Protein AF-A0A2P5M535-F1 (afdb_monomer)

Solvent-accessible surface area (backbone atoms only — not comparable to full-atom values): 8614 Å² total; per-residue (Å²): 135,69,71,67,65,58,57,67,68,64,69,61,78,70,51,58,37,56,50,38,54,50,46,44,66,45,60,51,44,54,55,41,40,76,73,56,31,43,76,55,92,77,83,47,93,80,76,46,44,53,44,31,41,26,84,54,96,79,28,32,40,34,38,32,42,38,47,46,92,84,63,51,38,33,34,35,39,37,32,35,61,41,42,65,84,24,48,68,48,100,84,72,47,80,39,46,42,94,71,62,51,65,92,76,44,88,65,60,49,78,48,43,72,42,101,90,38,61,32,58,58,50,72,68,48,27,71,76,58,36,52,68,55,31,38,52,54,43,52,51,49,51,51,58,55,49,64,75,78,108

Mean predicted aligned error: 6.84 Å

Foldseek 3Di:
DDPVVVVVPPVPPQPLLNLLLVCCVPVVQVLVVVVQWDWDPDDPPPSFKTKIWHDDPFKIKIWMWGHDPVSAQWIKIKIDIDGQQADQAPVRDGDHRSRDHSVRDPDMDIDALDPVHTQGADPVNCVPQNSNRSSVVSSVSNSVVVVVVD

Nearest PDB structures (foldseek):
  1p32-assembly1_B  TM=2.449E-01  e=9.542E-02  Homo sapiens
  5h3z-assembly1_A  TM=7.244E-01  e=3.551E+00  Lachnoclostridium phytofermentans ISDg

pLDDT: mean 87.35, std 16.06, range [34.91, 97.62]

Radius of gyration: 18.26 Å; Cα contacts (8 Å, |Δi|>4): 220; chains: 1; bounding box: 39×27×68 Å

Structure (mmCIF, N/CA/C/O backbone):
data_AF-A0A2P5M535-F1
#
_entry.id   AF-A0A2P5M535-F1
#
loop_
_atom_site.group_PDB
_atom_site.id
_atom_site.type_symbol
_atom_site.label_atom_id
_atom_site.label_alt_id
_atom_site.label_comp_id
_atom_site.label_asym_id
_atom_site.label_entity_id
_atom_site.label_seq_id
_atom_site.pdbx_PDB_ins_code
_atom_site.Cartn_x
_atom_s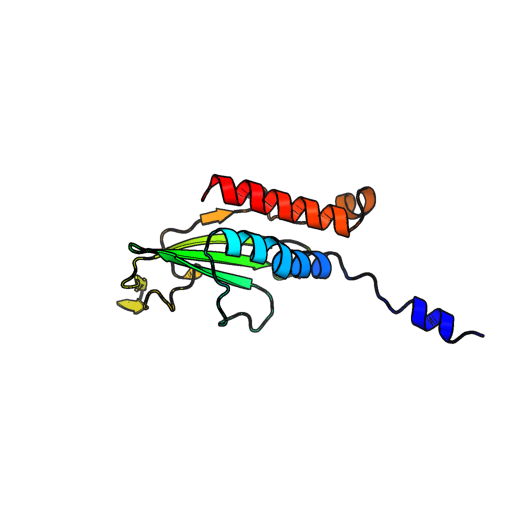ite.Cartn_y
_atom_site.Cartn_z
_atom_site.occupancy
_atom_site.B_iso_or_equiv
_atom_site.auth_seq_id
_atom_site.auth_comp_id
_atom_site.auth_asym_id
_atom_site.auth_atom_id
_atom_site.pdbx_PDB_model_num
ATOM 1 N N . MET A 1 1 ? -0.542 -4.178 49.906 1.00 45.12 1 MET A N 1
ATOM 2 C CA . MET A 1 1 ? -1.491 -3.689 48.875 1.00 45.12 1 MET A CA 1
ATOM 3 C C . MET A 1 1 ? -0.910 -4.002 47.497 1.00 45.12 1 MET A C 1
ATOM 5 O O . MET A 1 1 ? 0.241 -3.676 47.256 1.00 45.12 1 MET A O 1
ATOM 9 N N . ASN A 1 2 ? -1.660 -4.745 46.680 1.00 44.09 2 ASN A N 1
ATOM 10 C CA . ASN A 1 2 ? -1.210 -5.624 45.588 1.00 44.09 2 ASN A CA 1
ATOM 11 C C . ASN A 1 2 ? -0.392 -4.987 44.442 1.00 44.09 2 ASN A C 1
ATOM 13 O O . ASN A 1 2 ? -0.898 -4.179 43.667 1.00 44.09 2 ASN A O 1
ATOM 17 N N . ASP A 1 3 ? 0.816 -5.516 44.231 1.00 48.66 3 ASP A N 1
ATOM 18 C CA . ASP A 1 3 ? 1.665 -5.315 43.042 1.00 48.66 3 ASP A CA 1
ATOM 19 C C . ASP A 1 3 ? 1.075 -5.982 41.771 1.00 48.66 3 ASP A C 1
ATOM 21 O O . ASP A 1 3 ? 1.328 -5.589 40.631 1.00 48.66 3 ASP A O 1
ATOM 25 N N . LYS A 1 4 ? 0.154 -6.940 41.957 1.00 43.56 4 LYS A N 1
ATOM 26 C CA . LYS A 1 4 ? -0.625 -7.560 40.870 1.00 43.56 4 LYS A CA 1
ATOM 27 C C . LYS A 1 4 ? -1.569 -6.571 40.171 1.00 43.56 4 LYS A C 1
ATOM 29 O O . LYS A 1 4 ? -1.781 -6.687 38.968 1.00 43.56 4 LYS A O 1
ATOM 34 N N . THR A 1 5 ? -2.072 -5.552 40.873 1.00 39.34 5 THR A N 1
ATOM 35 C CA . THR A 1 5 ? -3.002 -4.562 40.300 1.00 39.34 5 THR A CA 1
ATOM 36 C C . THR A 1 5 ? -2.295 -3.558 39.381 1.00 39.34 5 THR A C 1
ATOM 38 O O . THR A 1 5 ? -2.915 -3.007 38.474 1.00 39.34 5 THR A O 1
ATOM 41 N N . LYS A 1 6 ? -0.980 -3.349 39.555 1.00 38.12 6 LYS A N 1
ATOM 42 C CA . LYS A 1 6 ? -0.156 -2.534 38.642 1.00 38.12 6 LYS A CA 1
ATOM 43 C C . LYS A 1 6 ? 0.252 -3.291 37.379 1.00 38.12 6 LYS A C 1
ATOM 45 O O . LYS A 1 6 ? 0.390 -2.668 36.330 1.00 38.12 6 LYS A O 1
ATOM 50 N N . LYS A 1 7 ? 0.402 -4.618 37.455 1.00 35.78 7 LYS A N 1
ATOM 51 C CA . LYS A 1 7 ? 0.735 -5.457 36.294 1.00 35.78 7 LYS A CA 1
ATOM 52 C C . LYS A 1 7 ? -0.432 -5.576 35.304 1.00 35.78 7 LYS A C 1
ATOM 54 O O . LYS A 1 7 ? -0.196 -5.536 34.106 1.00 35.78 7 LYS A O 1
ATOM 59 N N . ILE A 1 8 ? -1.674 -5.585 35.800 1.00 39.34 8 ILE A N 1
ATOM 60 C CA . ILE A 1 8 ? -2.899 -5.591 34.971 1.00 39.34 8 ILE A CA 1
ATOM 61 C C . ILE A 1 8 ? -3.099 -4.250 34.236 1.00 39.34 8 ILE A C 1
ATOM 63 O O . ILE A 1 8 ? -3.643 -4.210 33.143 1.00 39.34 8 ILE A O 1
ATOM 67 N N . LYS A 1 9 ? -2.588 -3.138 34.783 1.00 34.91 9 LYS A N 1
ATOM 68 C CA . LYS A 1 9 ? -2.693 -1.801 34.167 1.00 34.91 9 LYS A CA 1
ATOM 69 C C . LYS A 1 9 ? -1.609 -1.502 33.116 1.00 34.91 9 LYS A C 1
ATOM 71 O O . LYS A 1 9 ? -1.593 -0.407 32.559 1.00 34.91 9 L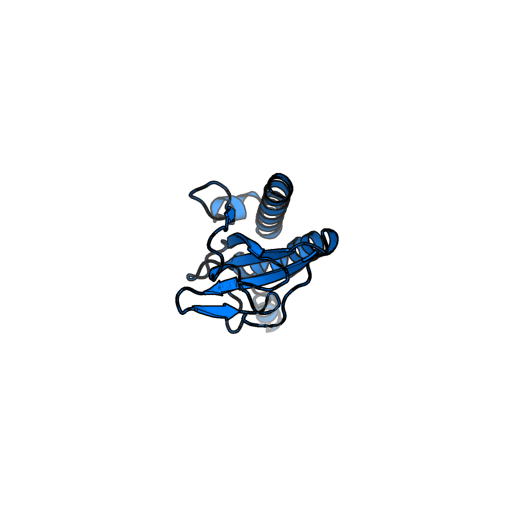YS A O 1
ATOM 76 N N . LYS A 1 10 ? -0.678 -2.438 32.886 1.00 38.25 10 LYS A N 1
ATOM 77 C CA . LYS A 1 10 ? 0.515 -2.269 32.033 1.00 38.25 10 LYS A CA 1
ATOM 78 C C . LYS A 1 10 ? 0.559 -3.241 30.844 1.00 38.25 10 LYS A C 1
ATOM 80 O O . LYS A 1 10 ? 1.560 -3.286 30.138 1.00 38.25 10 LYS A O 1
ATOM 85 N N . GLU A 1 11 ? -0.523 -3.964 30.575 1.00 40.06 11 GLU A N 1
ATOM 86 C CA . GLU A 1 11 ? -0.890 -4.340 29.206 1.00 40.06 11 GLU A CA 1
ATOM 87 C C . GLU A 1 11 ? -1.609 -3.128 28.614 1.00 40.06 11 GLU A C 1
ATOM 89 O O . GLU A 1 11 ? -2.831 -3.044 28.611 1.00 40.06 11 GLU A O 1
ATOM 94 N N . SER A 1 12 ? -0.848 -2.095 28.244 1.00 44.81 12 SER A N 1
ATOM 95 C CA . SER A 1 12 ? -1.440 -0.880 27.690 1.00 44.81 12 SER A CA 1
ATOM 96 C C . SER A 1 12 ? -2.248 -1.258 26.452 1.00 44.81 12 SER A C 1
ATOM 98 O O . SER A 1 12 ? -1.661 -1.838 25.530 1.00 44.81 12 SER A O 1
ATOM 100 N N . GLU A 1 13 ? -3.542 -0.923 26.421 1.00 52.78 13 GLU A N 1
ATOM 101 C CA . GLU A 1 13 ? -4.348 -0.894 25.196 1.00 52.78 13 GLU A CA 1
ATOM 102 C C . GLU A 1 13 ? -3.452 -0.411 24.058 1.00 52.78 13 GLU A C 1
ATOM 104 O O . GLU A 1 13 ? -2.903 0.697 24.100 1.00 52.78 13 GLU A O 1
ATOM 109 N N . LYS A 1 14 ? -3.174 -1.295 23.094 1.00 63.03 14 LYS A N 1
ATOM 110 C CA . LYS A 1 14 ? -2.373 -0.909 21.937 1.00 63.03 14 LYS A CA 1
ATOM 111 C C . LYS A 1 14 ? -3.098 0.277 21.322 1.00 63.03 14 LYS A C 1
ATOM 113 O O . LYS A 1 14 ? -4.264 0.147 20.970 1.00 63.03 14 LYS A O 1
ATOM 118 N N . SER A 1 15 ? -2.414 1.414 21.199 1.00 87.88 15 SER A N 1
ATOM 119 C CA . SER A 1 15 ? -3.029 2.587 20.589 1.00 87.88 15 SER A CA 1
ATOM 120 C C . SER A 1 15 ? -3.616 2.207 19.230 1.00 87.88 15 SER A C 1
ATOM 122 O O . SER A 1 15 ? -3.027 1.403 18.502 1.00 87.88 15 SER A O 1
ATOM 124 N N . VAL A 1 16 ? -4.753 2.799 18.865 1.00 91.88 16 VAL A N 1
ATOM 125 C CA . VAL A 1 16 ? -5.408 2.576 17.565 1.00 91.88 16 VAL A CA 1
ATOM 126 C C . VAL A 1 16 ? -4.407 2.668 16.409 1.00 91.88 16 VAL A C 1
ATOM 128 O O . VAL A 1 16 ? -4.438 1.863 15.485 1.00 91.88 16 VAL A O 1
ATOM 131 N N . THR A 1 17 ? -3.448 3.598 16.486 1.00 91.50 17 THR A N 1
ATOM 132 C CA . THR A 1 17 ? -2.351 3.722 15.517 1.00 91.50 17 THR A CA 1
ATOM 133 C C . THR A 1 17 ? -1.508 2.449 15.418 1.00 91.50 17 THR A C 1
ATOM 135 O O . THR A 1 17 ? -1.176 2.016 14.314 1.00 91.50 17 THR A O 1
ATOM 138 N N . LYS A 1 18 ? -1.135 1.842 16.551 1.00 91.81 18 LYS A N 1
ATOM 139 C CA . LYS A 1 18 ? -0.375 0.588 16.580 1.00 91.81 18 LYS A CA 1
ATOM 140 C C . LYS A 1 18 ? -1.202 -0.565 16.016 1.00 91.81 18 LYS A C 1
ATOM 142 O O . LYS A 1 18 ? -0.675 -1.301 15.188 1.00 91.81 18 LYS A O 1
ATOM 147 N N . LEU A 1 19 ? -2.475 -0.674 16.399 1.00 94.25 19 LEU A N 1
ATOM 148 C CA . LEU A 1 19 ? -3.391 -1.686 15.859 1.00 94.25 19 LEU A CA 1
ATOM 149 C C . LEU A 1 19 ? -3.542 -1.555 14.341 1.00 94.25 19 LEU A C 1
ATOM 151 O O . LEU A 1 19 ? -3.425 -2.544 13.626 1.00 94.25 19 LEU A O 1
ATOM 155 N N . LEU A 1 20 ? -3.705 -0.332 13.834 1.00 94.81 20 LEU A N 1
ATOM 156 C CA . LEU A 1 20 ? -3.809 -0.070 12.401 1.00 94.81 20 LEU A CA 1
ATOM 157 C C . LEU A 1 20 ? -2.535 -0.462 11.648 1.00 94.81 20 LEU A C 1
ATOM 159 O O . LEU A 1 20 ? -2.599 -1.125 10.617 1.00 94.81 20 LEU A O 1
ATOM 163 N N . ARG A 1 21 ? -1.363 -0.088 12.172 1.00 92.75 21 ARG A N 1
ATOM 164 C CA . ARG A 1 21 ? -0.072 -0.459 11.575 1.00 92.75 21 ARG A CA 1
ATOM 165 C C . ARG A 1 21 ? 0.144 -1.968 11.581 1.00 92.75 21 ARG A C 1
ATOM 167 O O . ARG A 1 21 ? 0.636 -2.505 10.594 1.00 92.75 21 ARG A O 1
ATOM 174 N N . GLU A 1 22 ? -0.201 -2.644 12.674 1.00 92.81 22 GLU A N 1
ATOM 175 C CA . GLU A 1 22 ? -0.132 -4.105 12.771 1.00 92.81 22 GLU A CA 1
ATOM 176 C C . GLU A 1 22 ? -1.088 -4.772 11.777 1.00 92.81 22 GLU A C 1
ATOM 178 O O . GLU A 1 22 ? -0.650 -5.645 11.036 1.00 92.81 22 GLU A O 1
ATOM 183 N N . GLY A 1 23 ? -2.337 -4.311 11.685 1.00 94.19 23 GLY A N 1
ATOM 184 C CA . GLY A 1 23 ? -3.320 -4.848 10.745 1.00 94.19 23 GLY A CA 1
ATOM 185 C C . GLY A 1 23 ? -2.924 -4.659 9.277 1.00 94.19 23 GLY A C 1
ATOM 186 O O . GLY A 1 23 ? -3.111 -5.564 8.473 1.00 94.19 23 GLY A O 1
ATOM 187 N N . ILE A 1 24 ? -2.301 -3.533 8.914 1.00 94.38 24 ILE A N 1
ATOM 188 C CA . ILE A 1 24 ? -1.721 -3.366 7.571 1.00 94.38 24 ILE A CA 1
ATOM 189 C C . ILE A 1 24 ? -0.563 -4.343 7.348 1.00 94.38 24 ILE A C 1
ATOM 191 O O . ILE A 1 24 ? -0.491 -4.979 6.299 1.00 94.38 24 ILE A O 1
ATOM 195 N N . LYS A 1 25 ? 0.346 -4.477 8.324 1.00 91.25 25 LYS A N 1
ATOM 196 C CA . LYS A 1 25 ? 1.501 -5.381 8.215 1.00 91.25 25 LYS A CA 1
ATOM 197 C C . LYS A 1 25 ? 1.099 -6.837 8.037 1.00 91.25 25 LYS A C 1
ATOM 199 O O . LYS A 1 25 ? 1.877 -7.560 7.422 1.00 91.25 25 LYS A O 1
ATOM 204 N N . THR A 1 26 ? -0.034 -7.251 8.593 1.00 93.81 26 THR A N 1
ATOM 205 C CA . THR A 1 26 ? -0.547 -8.616 8.484 1.00 93.81 26 THR A CA 1
ATOM 206 C C . THR A 1 26 ? -1.569 -8.702 7.359 1.00 93.81 26 THR A C 1
ATOM 208 O O . THR A 1 26 ? -1.211 -9.040 6.240 1.00 93.81 26 THR A O 1
ATOM 211 N N . GLN A 1 27 ? -2.806 -8.280 7.604 1.00 96.25 27 GLN A N 1
ATOM 212 C CA . GLN A 1 27 ? -3.943 -8.516 6.718 1.00 96.25 27 GLN A CA 1
ATOM 213 C C . GLN A 1 27 ? -3.740 -7.940 5.311 1.00 96.25 27 GLN A C 1
ATOM 215 O O . GLN A 1 27 ? -4.001 -8.619 4.321 1.00 96.25 27 GLN A O 1
ATOM 220 N N . PHE A 1 28 ? -3.281 -6.687 5.198 1.00 95.50 28 PHE A N 1
ATOM 221 C CA . PHE A 1 28 ? -3.088 -6.065 3.883 1.00 95.50 28 PHE A CA 1
ATOM 222 C C . PHE A 1 28 ? -1.876 -6.643 3.145 1.00 95.50 28 PHE A C 1
ATOM 224 O O . PHE A 1 28 ? -1.947 -6.852 1.936 1.00 95.50 28 PHE A O 1
ATOM 231 N N . THR A 1 29 ? -0.795 -6.966 3.864 1.00 94.50 29 THR A N 1
ATOM 232 C CA . THR A 1 29 ? 0.340 -7.719 3.303 1.00 94.50 29 THR A CA 1
ATOM 233 C C . THR A 1 29 ? -0.102 -9.078 2.767 1.00 94.50 29 THR A C 1
ATOM 235 O O . THR A 1 29 ? 0.268 -9.422 1.648 1.00 94.50 29 THR A O 1
ATOM 238 N N . ASP A 1 30 ? -0.899 -9.827 3.530 1.00 96.62 30 ASP A N 1
ATOM 239 C CA . ASP A 1 30 ? -1.387 -11.150 3.132 1.00 96.62 30 ASP A CA 1
ATOM 240 C C . ASP A 1 30 ? -2.274 -11.041 1.888 1.00 96.62 30 ASP A C 1
ATOM 242 O O . ASP A 1 30 ? -2.084 -11.779 0.924 1.00 96.62 30 ASP A O 1
ATOM 246 N N . TYR A 1 31 ? -3.171 -10.051 1.851 1.00 97.50 31 TYR A N 1
ATOM 247 C CA . TYR A 1 31 ? -3.973 -9.741 0.668 1.00 97.50 31 TYR A CA 1
ATOM 248 C C . TYR A 1 31 ? -3.104 -9.433 -0.559 1.00 97.50 31 TYR A C 1
ATOM 250 O O . TYR A 1 31 ? -3.284 -10.051 -1.607 1.00 97.50 31 TYR A O 1
ATOM 258 N N . LEU A 1 32 ? -2.120 -8.540 -0.442 1.00 97.31 32 LEU A N 1
ATOM 259 C CA . LEU A 1 32 ? -1.201 -8.231 -1.541 1.00 97.31 32 LEU A CA 1
ATOM 260 C C . LEU A 1 32 ? -0.392 -9.460 -1.987 1.00 97.31 32 LEU A C 1
ATOM 262 O O . LEU A 1 32 ? -0.151 -9.634 -3.184 1.00 97.31 32 LEU A O 1
ATOM 266 N N . ALA A 1 33 ? -0.021 -10.344 -1.060 1.00 96.94 33 ALA A N 1
ATOM 267 C CA . ALA A 1 33 ? 0.649 -11.597 -1.387 1.00 96.94 33 ALA A CA 1
ATOM 268 C C . ALA A 1 33 ? -0.230 -12.513 -2.253 1.00 96.94 33 ALA A C 1
ATOM 270 O O . ALA A 1 33 ? 0.285 -13.116 -3.196 1.00 96.94 33 ALA A O 1
ATOM 271 N N . THR A 1 34 ? -1.551 -12.554 -2.020 1.00 97.25 34 THR A N 1
ATOM 272 C CA . THR A 1 34 ? -2.485 -13.298 -2.894 1.00 97.25 34 THR A CA 1
ATOM 273 C C . THR A 1 34 ? -2.520 -12.762 -4.326 1.00 97.25 34 THR A C 1
ATOM 275 O O . THR A 1 34 ? -2.782 -13.515 -5.259 1.00 97.25 34 THR A O 1
ATOM 278 N N . LEU A 1 35 ? -2.195 -11.481 -4.513 1.00 96.75 35 LEU A N 1
ATOM 279 C CA . LEU A 1 35 ? -2.107 -10.828 -5.818 1.00 96.75 35 LEU A CA 1
ATOM 280 C C . LEU A 1 35 ? -0.721 -10.968 -6.468 1.00 96.75 35 LEU A C 1
ATOM 282 O O . LEU A 1 35 ? -0.500 -10.427 -7.550 1.00 96.75 35 LEU A O 1
ATOM 286 N N . GLY A 1 36 ? 0.223 -11.664 -5.825 1.00 97.44 36 GLY A N 1
ATOM 287 C CA . GLY A 1 36 ? 1.585 -11.879 -6.323 1.00 97.44 36 GLY A CA 1
ATOM 288 C C . GLY A 1 36 ? 2.592 -10.793 -5.932 1.00 97.44 36 GLY A C 1
ATOM 289 O O . GLY A 1 36 ? 3.747 -10.846 -6.363 1.00 97.44 36 GLY A O 1
ATOM 290 N N . PHE A 1 37 ? 2.198 -9.815 -5.113 1.00 96.88 37 PHE A N 1
ATOM 291 C CA . PHE A 1 37 ? 3.133 -8.826 -4.587 1.00 96.88 37 PHE A CA 1
ATOM 292 C C . PHE A 1 37 ? 4.004 -9.426 -3.482 1.00 96.88 37 PHE A C 1
ATOM 294 O O . PHE A 1 37 ? 3.554 -10.180 -2.622 1.00 96.88 37 PHE A O 1
ATOM 301 N N . LYS A 1 38 ? 5.274 -9.033 -3.465 1.00 95.31 38 LYS A N 1
ATOM 302 C CA . LYS A 1 38 ? 6.240 -9.363 -2.419 1.00 95.31 38 LYS A CA 1
ATOM 303 C C . LYS A 1 38 ? 6.660 -8.089 -1.712 1.00 95.31 38 LYS A C 1
ATOM 305 O O . LYS A 1 38 ? 6.931 -7.076 -2.354 1.00 95.31 38 LYS A O 1
ATOM 310 N N . ARG A 1 39 ? 6.742 -8.139 -0.385 1.00 92.31 39 ARG A N 1
ATOM 311 C CA . ARG A 1 39 ? 7.225 -7.013 0.416 1.00 92.31 39 ARG A CA 1
ATOM 312 C C . ARG A 1 39 ? 8.704 -6.750 0.132 1.00 92.31 39 ARG A C 1
ATOM 314 O O . ARG A 1 39 ? 9.523 -7.669 0.183 1.00 92.31 39 ARG A O 1
ATOM 321 N N . GLU A 1 40 ? 9.051 -5.496 -0.125 1.00 90.25 40 GLU A N 1
ATOM 322 C CA . GLU A 1 40 ? 10.440 -5.086 -0.312 1.00 90.25 40 GLU A CA 1
ATOM 323 C C . GLU A 1 40 ? 11.148 -4.965 1.045 1.00 90.25 40 GLU A C 1
ATOM 325 O O . GLU A 1 40 ? 10.596 -4.451 2.019 1.00 90.25 40 GLU A O 1
ATOM 330 N N . LYS A 1 41 ? 12.390 -5.462 1.122 1.00 76.19 41 LYS A N 1
ATOM 331 C CA . LYS A 1 41 ? 13.195 -5.435 2.357 1.00 76.19 41 LYS A CA 1
ATOM 332 C C . LYS A 1 41 ? 13.798 -4.058 2.654 1.00 76.19 41 LYS A C 1
ATOM 334 O O . LYS A 1 41 ? 14.201 -3.806 3.785 1.00 76.19 41 LYS A O 1
ATOM 339 N N . ALA A 1 42 ? 13.910 -3.194 1.648 1.00 61.09 42 ALA A N 1
ATOM 340 C CA . ALA A 1 42 ? 14.687 -1.964 1.724 1.00 61.09 42 ALA A CA 1
ATOM 341 C C . ALA A 1 42 ? 13.791 -0.726 1.902 1.00 61.09 42 ALA A C 1
ATOM 343 O O . ALA A 1 42 ? 12.801 -0.577 1.192 1.00 61.09 42 ALA A O 1
ATOM 344 N N . LYS A 1 43 ? 14.231 0.193 2.777 1.00 53.34 43 LYS A N 1
ATOM 345 C CA . LYS A 1 43 ? 13.751 1.584 2.966 1.00 53.34 43 LYS A CA 1
ATOM 346 C C . LYS A 1 43 ? 12.577 1.840 3.920 1.00 53.34 43 LYS A C 1
ATOM 348 O O . LYS A 1 43 ? 11.836 2.793 3.713 1.00 53.34 43 LYS A O 1
ATOM 353 N N . ASP A 1 44 ? 12.459 1.097 5.017 1.00 59.16 44 ASP A 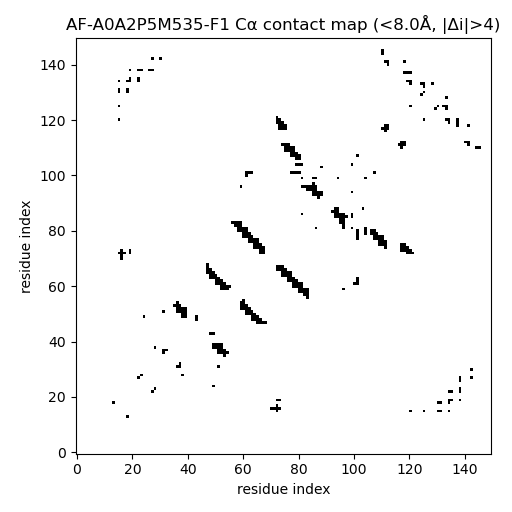N 1
ATOM 354 C CA . ASP A 1 44 ? 11.558 1.505 6.108 1.00 59.16 44 ASP A CA 1
ATOM 355 C C . ASP A 1 44 ? 12.308 1.744 7.421 1.00 59.16 44 ASP A C 1
ATOM 357 O O . ASP A 1 44 ? 11.990 1.160 8.455 1.00 59.16 44 ASP A O 1
ATOM 361 N N . SER A 1 45 ? 13.334 2.604 7.385 1.00 52.91 45 SER A N 1
ATOM 362 C CA . SER A 1 45 ? 14.153 2.923 8.567 1.00 52.91 45 SER A CA 1
ATOM 363 C C . SER A 1 45 ? 13.323 3.459 9.740 1.00 52.91 45 SER A C 1
ATOM 365 O O . SER A 1 45 ? 13.736 3.322 10.887 1.00 52.91 45 SER A O 1
ATOM 367 N N . ASN A 1 46 ? 12.141 4.026 9.461 1.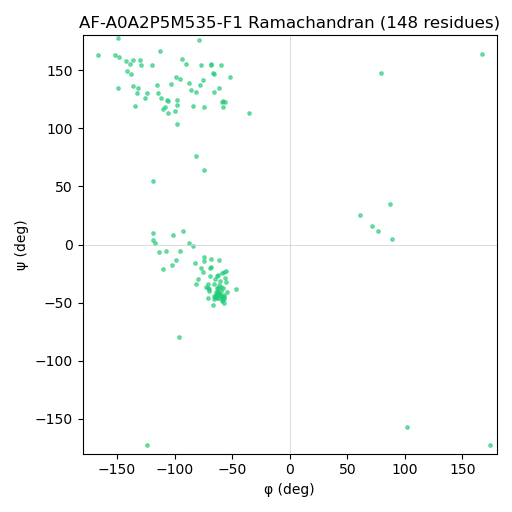00 67.75 46 ASN A N 1
ATOM 368 C CA . ASN A 1 46 ? 11.304 4.701 10.454 1.00 67.75 46 ASN A CA 1
ATOM 369 C C . ASN A 1 46 ? 9.931 4.027 10.658 1.00 67.75 46 ASN A C 1
ATOM 371 O O . ASN A 1 46 ? 9.117 4.526 11.435 1.00 67.75 46 ASN A O 1
ATOM 375 N N . GLY A 1 47 ? 9.634 2.915 9.975 1.00 75.44 47 GLY A N 1
ATOM 376 C CA . GLY A 1 47 ? 8.348 2.223 10.116 1.00 75.44 47 GLY A CA 1
ATOM 377 C C . GLY A 1 47 ? 7.151 2.954 9.491 1.00 75.44 47 GLY A C 1
ATOM 378 O O . GLY A 1 47 ? 6.013 2.676 9.877 1.00 75.44 47 GLY A O 1
ATOM 379 N N . MET A 1 48 ? 7.389 3.936 8.618 1.00 83.94 48 MET A N 1
ATOM 380 C CA . MET A 1 48 ? 6.398 4.885 8.093 1.00 83.94 48 MET A CA 1
ATOM 381 C C . MET A 1 48 ? 5.872 4.520 6.711 1.00 83.94 48 MET A C 1
ATOM 383 O O . MET A 1 48 ? 4.846 5.071 6.300 1.00 83.94 48 MET A O 1
ATOM 387 N N . SER A 1 49 ? 6.521 3.590 6.012 1.00 88.31 49 SER A N 1
ATOM 388 C CA . SER A 1 49 ? 6.033 3.116 4.724 1.00 88.31 49 SER A CA 1
ATOM 389 C C . SER A 1 49 ? 6.389 1.663 4.443 1.00 88.31 49 SER A C 1
ATOM 391 O O . SER A 1 49 ? 7.543 1.268 4.570 1.00 88.31 49 SER A O 1
ATOM 393 N N . TYR A 1 50 ? 5.422 0.886 3.960 1.00 90.75 50 TYR A N 1
ATOM 394 C CA . TYR A 1 50 ? 5.654 -0.478 3.485 1.00 90.75 50 TYR A CA 1
ATOM 395 C C . TYR A 1 50 ? 5.549 -0.532 1.973 1.00 90.75 50 TYR A C 1
ATOM 397 O O . TYR A 1 50 ? 4.478 -0.267 1.436 1.00 90.75 50 TYR A O 1
ATOM 405 N N . SER A 1 51 ? 6.642 -0.906 1.313 1.00 92.44 51 SER A N 1
ATOM 406 C CA . SER A 1 51 ? 6.688 -1.089 -0.136 1.00 92.44 51 SER A CA 1
ATOM 407 C C . SER A 1 51 ? 6.546 -2.559 -0.514 1.00 92.44 51 SER A C 1
ATOM 409 O O . SER A 1 51 ? 7.051 -3.457 0.166 1.00 92.44 51 SER A O 1
ATOM 411 N N . PHE A 1 52 ? 5.868 -2.792 -1.627 1.00 94.81 52 PHE A N 1
ATOM 412 C CA . PHE A 1 52 ? 5.583 -4.089 -2.204 1.00 94.81 52 PHE A CA 1
ATOM 413 C C . PHE A 1 52 ? 5.786 -4.019 -3.713 1.00 94.81 52 PHE A C 1
ATOM 415 O O . PHE A 1 52 ? 5.512 -2.996 -4.345 1.00 94.81 52 PHE A O 1
ATOM 422 N N . ARG A 1 53 ? 6.235 -5.129 -4.292 1.00 96.06 53 ARG A N 1
ATOM 423 C CA . ARG A 1 53 ? 6.473 -5.255 -5.724 1.00 96.06 53 ARG A CA 1
ATOM 424 C C . ARG A 1 53 ? 5.947 -6.572 -6.259 1.00 96.06 53 ARG A C 1
ATOM 426 O O . ARG A 1 53 ? 6.217 -7.623 -5.679 1.00 96.06 53 ARG A O 1
ATOM 433 N N . ARG A 1 54 ? 5.284 -6.521 -7.407 1.00 96.62 54 ARG A N 1
ATOM 434 C CA . ARG A 1 54 ? 4.985 -7.690 -8.234 1.00 96.62 54 ARG A CA 1
ATOM 435 C C . ARG A 1 54 ? 5.738 -7.571 -9.551 1.00 96.62 54 ARG A C 1
ATOM 437 O O . ARG A 1 54 ? 5.702 -6.529 -10.194 1.00 96.62 54 ARG A O 1
ATOM 444 N N . ILE A 1 55 ? 6.436 -8.633 -9.933 1.00 96.88 55 ILE A N 1
ATOM 445 C CA . ILE A 1 55 ? 7.181 -8.697 -11.194 1.00 96.88 55 ILE A CA 1
ATOM 446 C C . ILE A 1 55 ? 6.304 -9.423 -12.210 1.00 96.88 55 ILE A C 1
ATOM 448 O O . ILE A 1 55 ? 5.937 -10.575 -11.986 1.00 96.88 55 ILE A O 1
ATOM 452 N N . LEU A 1 56 ? 5.971 -8.742 -13.302 1.00 95.75 56 LEU A N 1
ATOM 453 C CA . LEU A 1 56 ? 5.281 -9.293 -14.463 1.00 95.75 56 LEU A CA 1
ATOM 454 C C . LEU A 1 56 ? 6.235 -9.291 -15.662 1.00 95.75 56 LEU A C 1
ATOM 456 O O . LEU A 1 56 ? 7.278 -8.642 -15.642 1.00 95.75 56 LEU A O 1
ATOM 460 N N . HIS A 1 57 ? 5.872 -10.009 -16.725 1.00 94.31 57 HIS A N 1
ATOM 461 C CA . HIS A 1 57 ? 6.715 -10.118 -17.918 1.00 94.31 57 HIS A CA 1
ATOM 462 C C . HIS A 1 57 ? 7.004 -8.758 -18.579 1.00 94.31 57 HIS A C 1
ATOM 464 O O . HIS A 1 57 ? 8.108 -8.527 -19.058 1.00 94.31 57 HIS A O 1
ATOM 470 N N . ASN A 1 58 ? 6.022 -7.854 -18.583 1.00 96.00 58 ASN A N 1
ATOM 471 C CA . ASN A 1 58 ? 6.078 -6.575 -19.292 1.00 96.00 58 ASN A CA 1
ATOM 472 C C . ASN A 1 58 ? 6.233 -5.349 -18.381 1.00 96.00 58 ASN A C 1
ATOM 474 O O . ASN A 1 58 ? 6.343 -4.240 -18.895 1.00 96.00 58 ASN A O 1
ATOM 478 N N . ARG A 1 59 ? 6.183 -5.516 -17.053 1.00 95.44 59 ARG A N 1
ATOM 479 C CA . ARG A 1 59 ? 6.296 -4.416 -16.084 1.00 95.44 59 ARG A CA 1
ATOM 480 C C . ARG A 1 59 ? 6.533 -4.921 -14.667 1.00 95.44 59 ARG A C 1
ATOM 482 O O . ARG A 1 59 ? 6.243 -6.068 -14.337 1.00 95.44 59 ARG A O 1
ATOM 489 N N . HIS A 1 60 ? 6.995 -4.037 -13.797 1.00 96.56 60 HIS A N 1
ATOM 490 C CA . HIS A 1 60 ? 6.944 -4.223 -12.355 1.00 96.56 60 HIS A CA 1
ATOM 491 C C . HIS A 1 60 ? 5.850 -3.332 -11.775 1.00 96.56 60 HIS A C 1
ATOM 493 O O . HIS A 1 60 ? 5.909 -2.112 -11.920 1.00 96.56 60 HIS A O 1
ATOM 499 N N . ASP A 1 61 ? 4.898 -3.931 -11.068 1.00 96.69 61 ASP A N 1
ATOM 500 C CA . ASP A 1 61 ? 3.895 -3.187 -10.315 1.00 96.69 61 ASP A CA 1
ATOM 501 C C . ASP A 1 61 ? 4.427 -2.875 -8.918 1.00 96.69 61 ASP A C 1
ATOM 503 O O . ASP A 1 61 ? 5.072 -3.703 -8.264 1.00 96.69 61 ASP A O 1
ATOM 507 N N . LEU A 1 62 ? 4.152 -1.659 -8.470 1.00 95.75 62 LEU A N 1
ATOM 508 C CA . LEU A 1 62 ? 4.660 -1.057 -7.251 1.00 95.75 62 LEU A CA 1
ATOM 509 C C . LEU A 1 62 ? 3.494 -0.612 -6.385 1.00 95.75 62 LEU A C 1
ATOM 511 O O . LEU A 1 62 ? 2.617 0.111 -6.850 1.00 95.75 62 LEU A O 1
ATOM 515 N N . VAL A 1 63 ? 3.521 -0.989 -5.111 1.00 96.06 63 VAL A N 1
ATOM 516 C CA . VAL A 1 63 ? 2.553 -0.546 -4.106 1.00 96.06 63 VAL A CA 1
ATOM 517 C C . VAL A 1 63 ? 3.310 -0.085 -2.872 1.00 96.06 63 VAL A C 1
ATOM 519 O O . VAL A 1 63 ? 4.223 -0.760 -2.411 1.00 96.06 63 VAL A O 1
ATOM 522 N N . ALA A 1 64 ? 2.930 1.055 -2.310 1.00 94.56 64 ALA A N 1
ATOM 523 C CA . ALA A 1 64 ? 3.485 1.561 -1.068 1.00 94.56 64 ALA A CA 1
ATOM 524 C C . ALA A 1 64 ? 2.380 2.054 -0.139 1.00 94.56 64 ALA A C 1
ATOM 526 O O . ALA A 1 64 ? 1.667 3.008 -0.450 1.00 94.56 64 ALA A O 1
ATOM 527 N N . VAL A 1 65 ? 2.270 1.443 1.036 1.00 95.19 65 VAL A N 1
ATOM 528 C CA . VAL A 1 65 ? 1.412 1.948 2.108 1.00 95.19 65 VAL A CA 1
ATOM 529 C C . VAL A 1 65 ? 2.186 2.998 2.881 1.00 95.19 65 VAL A C 1
ATOM 531 O O . VAL A 1 65 ? 3.223 2.681 3.452 1.00 95.19 65 VAL A O 1
ATOM 534 N N . GLN A 1 66 ? 1.693 4.231 2.916 1.00 94.06 66 GLN A N 1
ATOM 535 C CA . GLN A 1 66 ? 2.313 5.353 3.614 1.00 94.06 66 GLN A CA 1
ATOM 536 C C . GLN A 1 66 ? 1.448 5.758 4.809 1.00 94.06 66 GLN A C 1
ATOM 538 O O . GLN A 1 66 ? 0.267 6.058 4.645 1.00 94.06 66 GLN A O 1
ATOM 543 N N . PHE A 1 67 ? 2.041 5.808 6.001 1.00 94.06 67 PHE A N 1
ATOM 544 C CA . PHE A 1 67 ? 1.366 6.270 7.215 1.00 94.06 67 PHE A CA 1
ATOM 545 C C . PHE A 1 67 ? 1.529 7.771 7.422 1.00 94.06 67 PHE A C 1
ATOM 547 O O . PHE A 1 67 ? 2.497 8.382 6.963 1.00 94.06 67 PHE A O 1
ATOM 554 N N . ASP A 1 68 ? 0.585 8.355 8.157 1.00 91.88 68 ASP A N 1
ATOM 555 C CA . ASP A 1 68 ? 0.649 9.761 8.536 1.00 91.88 68 ASP A CA 1
ATOM 556 C C . ASP A 1 68 ? 1.897 10.058 9.389 1.00 91.88 68 ASP A C 1
ATOM 558 O O . ASP A 1 68 ? 2.207 9.330 10.340 1.00 91.88 68 ASP A O 1
ATOM 562 N N . LYS A 1 69 ? 2.589 11.157 9.057 1.00 88.50 69 LYS A N 1
ATOM 563 C CA . LYS A 1 69 ? 3.845 11.596 9.692 1.00 88.50 69 LYS A CA 1
ATOM 564 C C . LYS A 1 69 ? 3.669 12.079 11.131 1.00 88.50 69 LYS A C 1
ATOM 566 O O . LYS A 1 69 ? 4.640 12.102 11.877 1.00 88.50 69 LYS A O 1
ATOM 571 N N . HIS A 1 70 ? 2.451 12.446 11.521 1.00 87.94 70 HIS A N 1
ATOM 572 C CA . HIS A 1 70 ? 2.108 12.857 12.881 1.00 87.94 70 HIS A CA 1
ATOM 573 C C . HIS A 1 70 ? 1.615 11.682 13.739 1.00 87.94 70 HIS A C 1
ATOM 575 O O . HIS A 1 70 ? 1.127 11.888 14.849 1.00 87.94 70 HIS A O 1
ATOM 581 N N . HIS A 1 71 ? 1.774 10.443 13.254 1.00 83.69 71 HIS A N 1
ATOM 582 C CA . HIS A 1 71 ? 1.383 9.207 13.934 1.00 83.69 71 HIS A CA 1
ATOM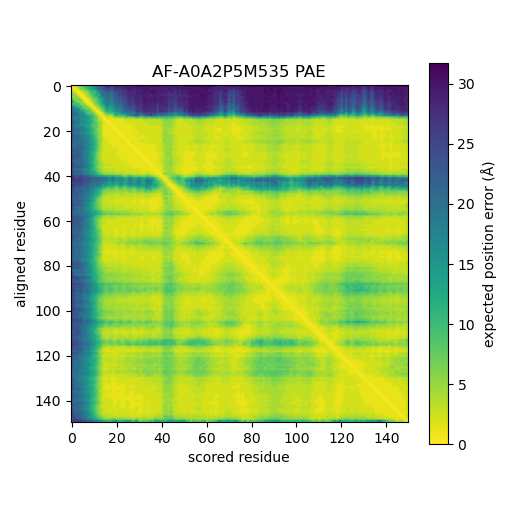 583 C C . HIS A 1 71 ? -0.117 9.100 14.232 1.00 83.69 71 HIS A C 1
ATOM 585 O O . HIS A 1 71 ? -0.531 8.349 15.125 1.00 83.69 71 HIS A O 1
ATOM 591 N N . TRP A 1 72 ? -0.950 9.794 13.457 1.00 90.50 72 TRP A N 1
ATOM 592 C CA . TRP A 1 72 ? -2.391 9.583 13.506 1.00 90.50 72 TRP A CA 1
ATOM 593 C C . TRP A 1 72 ? -2.718 8.190 12.943 1.00 90.50 72 TRP A C 1
ATOM 595 O O . TRP A 1 72 ? -1.934 7.639 12.161 1.00 90.50 72 TRP A O 1
ATOM 605 N N . PRO A 1 73 ? -3.844 7.569 13.343 1.00 93.62 73 PRO A N 1
ATOM 606 C CA . PRO A 1 73 ? -4.254 6.256 12.849 1.00 93.62 73 PRO A CA 1
ATOM 607 C C . PRO A 1 73 ? -4.797 6.376 11.418 1.00 93.62 73 PRO A C 1
ATOM 609 O O . PRO A 1 73 ? -5.984 6.161 11.169 1.00 93.62 73 PRO A O 1
ATOM 612 N N . GLN A 1 74 ? -3.928 6.772 10.487 1.00 95.81 74 GLN A N 1
ATOM 613 C CA . GLN A 1 74 ? -4.257 7.046 9.097 1.00 95.81 74 GLN A CA 1
ATOM 614 C C . GLN A 1 74 ? -3.159 6.568 8.144 1.00 95.81 74 GLN A C 1
ATOM 616 O O . GLN A 1 74 ? -1.970 6.565 8.485 1.00 95.81 74 GLN A O 1
ATOM 621 N N . PHE A 1 75 ? -3.566 6.184 6.936 1.00 96.44 75 PHE A N 1
ATOM 622 C CA . PHE A 1 75 ? -2.666 5.776 5.860 1.00 96.44 75 PHE A CA 1
ATOM 623 C C . PHE A 1 75 ? -3.258 6.058 4.471 1.00 96.44 75 PHE A C 1
ATOM 625 O O . PHE A 1 75 ? -4.464 6.255 4.307 1.00 96.44 75 PHE A O 1
ATOM 632 N N . VAL A 1 76 ? -2.395 6.043 3.461 1.00 96.56 76 VAL A N 1
ATOM 633 C CA . VAL A 1 76 ? -2.751 6.022 2.034 1.00 96.56 76 VAL A CA 1
ATOM 634 C C . VAL A 1 76 ? -1.989 4.910 1.330 1.00 96.56 76 VAL A C 1
ATOM 636 O O . VAL A 1 76 ? -0.947 4.458 1.808 1.00 96.56 76 VAL A O 1
ATOM 639 N N . ILE A 1 77 ? -2.502 4.481 0.183 1.00 96.69 77 ILE A N 1
ATOM 640 C CA . ILE A 1 77 ? -1.838 3.515 -0.690 1.00 96.69 77 ILE A CA 1
ATOM 641 C C . ILE A 1 77 ? -1.389 4.267 -1.937 1.00 96.69 77 ILE A C 1
ATOM 643 O O . ILE A 1 77 ? -2.213 4.792 -2.677 1.00 96.69 77 ILE A O 1
ATOM 647 N N . ASN A 1 78 ? -0.088 4.342 -2.171 1.00 95.56 78 ASN A N 1
ATOM 648 C CA . ASN A 1 78 ? 0.463 4.827 -3.429 1.00 95.56 78 ASN A CA 1
ATOM 649 C C . ASN A 1 78 ? 0.753 3.622 -4.326 1.00 95.56 78 ASN A C 1
ATOM 651 O O . ASN A 1 78 ? 1.179 2.580 -3.828 1.00 95.56 78 ASN A O 1
ATOM 655 N N . PHE A 1 79 ? 0.530 3.746 -5.628 1.00 95.94 79 PHE A N 1
ATOM 656 C CA . PHE A 1 79 ? 0.735 2.650 -6.568 1.00 95.94 79 PHE A CA 1
ATOM 657 C C . PHE A 1 79 ? 1.164 3.157 -7.945 1.00 95.94 79 PHE A C 1
ATOM 659 O O . PHE A 1 79 ? 0.999 4.331 -8.274 1.00 95.94 79 PHE A O 1
ATOM 666 N N . GLY A 1 80 ? 1.731 2.270 -8.749 1.00 95.69 80 GLY A N 1
ATOM 667 C CA . GLY A 1 80 ? 2.116 2.548 -10.126 1.00 95.69 80 GLY A CA 1
ATOM 668 C C . GLY A 1 80 ? 2.864 1.369 -10.728 1.00 95.69 80 GLY A C 1
ATOM 669 O O . GLY A 1 80 ? 2.966 0.310 -10.110 1.00 95.69 80 GLY A O 1
ATOM 670 N N . SER A 1 81 ? 3.405 1.550 -11.927 1.00 95.75 81 SER A N 1
ATOM 671 C CA . SER A 1 81 ? 4.216 0.525 -12.580 1.00 95.75 81 SER A CA 1
ATOM 672 C C . SER A 1 81 ? 5.429 1.133 -13.272 1.00 95.75 81 SER A C 1
ATOM 674 O O . SER A 1 81 ? 5.434 2.316 -13.616 1.00 95.75 81 SER A O 1
ATOM 676 N N . CYS A 1 82 ? 6.472 0.327 -13.453 1.00 95.62 82 CYS A N 1
ATOM 677 C CA . CYS A 1 82 ? 7.613 0.671 -14.293 1.00 95.62 82 CYS A CA 1
ATOM 678 C C . CYS A 1 82 ? 7.932 -0.447 -15.297 1.00 95.62 82 CYS A C 1
ATOM 680 O O . CYS A 1 82 ? 7.615 -1.610 -15.032 1.00 95.62 82 CYS A O 1
ATOM 682 N N . PRO A 1 83 ? 8.566 -0.120 -16.435 1.00 96.12 83 PRO A N 1
ATOM 683 C CA . PRO A 1 83 ? 9.078 -1.117 -17.372 1.00 96.12 83 PRO A CA 1
ATOM 684 C C . PRO A 1 83 ? 10.115 -2.056 -16.725 1.00 96.12 83 PRO A C 1
ATOM 686 O O . PRO A 1 83 ? 10.774 -1.660 -15.755 1.00 96.12 83 PRO A O 1
ATOM 689 N N . PRO A 1 84 ? 10.290 -3.289 -17.239 1.00 96.25 84 PRO A N 1
ATOM 690 C CA . PRO A 1 84 ? 11.258 -4.250 -16.706 1.00 96.25 84 PRO A CA 1
ATOM 691 C C . PRO A 1 84 ? 12.713 -3.770 -16.832 1.00 96.25 84 PRO A C 1
ATOM 693 O O . PRO A 1 84 ? 13.552 -4.126 -16.005 1.00 96.25 84 PRO A O 1
ATOM 696 N N . GLU A 1 85 ? 13.014 -2.919 -17.811 1.00 95.44 85 GLU A N 1
ATOM 697 C CA . GLU A 1 85 ? 14.318 -2.279 -18.005 1.00 95.44 85 GLU A CA 1
ATOM 698 C C . GLU A 1 85 ? 14.610 -1.152 -17.000 1.00 95.44 85 GLU A C 1
ATOM 700 O O . GLU A 1 85 ? 15.764 -0.751 -16.848 1.00 95.44 85 GLU A O 1
ATOM 705 N N . GLY A 1 86 ? 13.599 -0.677 -16.267 1.00 95.12 86 GLY A N 1
ATOM 706 C CA . GLY A 1 86 ? 13.717 0.430 -15.322 1.00 95.12 86 GLY A CA 1
ATOM 707 C C . GLY A 1 86 ? 13.187 1.751 -15.872 1.00 95.12 86 GLY A C 1
ATOM 708 O O . GLY A 1 86 ? 12.311 1.779 -16.732 1.00 95.12 86 GLY A O 1
ATOM 709 N N . ILE A 1 87 ? 13.673 2.858 -15.314 1.00 95.62 87 ILE A N 1
ATOM 710 C CA . ILE A 1 87 ? 13.309 4.217 -15.737 1.00 95.62 87 ILE A CA 1
ATOM 711 C C . ILE A 1 87 ? 14.550 5.097 -15.829 1.00 95.62 87 ILE A C 1
ATOM 713 O O . ILE A 1 87 ? 15.555 4.843 -15.166 1.00 95.62 87 ILE A O 1
ATOM 717 N N . VAL A 1 88 ? 14.447 6.181 -16.590 1.00 95.25 88 VAL A N 1
ATOM 718 C CA . VAL A 1 88 ? 15.412 7.280 -16.546 1.00 95.25 88 VAL A CA 1
ATOM 719 C C . VAL A 1 88 ? 14.837 8.373 -15.653 1.00 95.25 88 VAL A C 1
ATOM 721 O O . VAL A 1 88 ? 13.705 8.810 -15.858 1.00 95.25 88 VAL A O 1
ATOM 724 N N . ASP A 1 89 ? 15.583 8.779 -14.629 1.00 90.69 89 ASP A N 1
ATOM 725 C CA . ASP A 1 89 ? 15.148 9.856 -13.742 1.00 90.69 89 ASP A CA 1
ATOM 726 C C . ASP A 1 89 ? 15.373 11.251 -14.353 1.00 90.69 89 ASP A C 1
ATOM 728 O O . ASP A 1 89 ? 15.951 11.406 -15.429 1.00 90.69 89 ASP A O 1
ATOM 732 N N . ALA A 1 90 ? 14.937 12.296 -13.645 1.00 87.62 90 ALA A N 1
ATOM 733 C CA . ALA A 1 90 ? 15.070 13.683 -14.099 1.00 87.62 90 ALA A CA 1
ATOM 734 C C . ALA A 1 90 ? 16.528 14.153 -14.302 1.00 87.62 90 ALA A C 1
ATOM 736 O O . ALA A 1 90 ? 16.750 15.202 -14.901 1.00 87.62 90 ALA A O 1
ATOM 737 N N . TYR A 1 91 ? 17.516 13.397 -13.814 1.00 91.19 91 TYR A N 1
ATOM 738 C CA . TYR A 1 91 ? 18.944 13.682 -13.959 1.00 91.19 91 TYR A CA 1
ATOM 739 C C . TYR A 1 91 ? 19.604 12.832 -15.054 1.00 91.19 91 TYR A C 1
ATOM 741 O O . TYR A 1 91 ? 20.829 12.823 -15.165 1.00 91.19 91 TYR A O 1
ATOM 749 N N . GLY A 1 92 ? 18.821 12.090 -15.844 1.00 93.25 92 GLY A N 1
ATOM 750 C CA . GLY A 1 92 ? 19.332 11.221 -16.902 1.00 93.25 92 GLY A CA 1
ATOM 751 C C . GLY A 1 92 ? 19.933 9.908 -16.395 1.00 93.25 92 GLY A C 1
ATOM 752 O O . GLY A 1 92 ? 20.595 9.207 -17.158 1.00 93.25 92 GLY A O 1
ATOM 753 N N . ARG A 1 93 ? 19.734 9.546 -15.120 1.00 93.75 93 ARG A N 1
ATOM 754 C CA . ARG A 1 93 ? 20.279 8.306 -14.550 1.00 93.75 93 ARG A CA 1
ATOM 755 C C . ARG A 1 93 ? 19.334 7.147 -14.822 1.00 93.75 93 ARG A C 1
ATOM 757 O O . ARG A 1 93 ? 18.141 7.245 -14.538 1.00 93.75 93 ARG A O 1
ATOM 764 N N . ASN A 1 94 ? 19.880 6.029 -15.295 1.00 95.75 94 ASN A N 1
ATOM 765 C CA . ASN A 1 94 ? 19.133 4.780 -15.385 1.00 95.75 94 ASN A CA 1
ATOM 766 C C . ASN A 1 94 ? 18.962 4.175 -13.982 1.00 95.75 94 ASN A C 1
ATOM 768 O O . ASN A 1 94 ? 19.943 3.854 -13.306 1.00 95.75 94 ASN A O 1
ATOM 772 N N . ILE A 1 95 ? 17.710 4.034 -13.553 1.00 94.94 95 ILE A N 1
ATOM 773 C CA . ILE A 1 95 ? 17.321 3.370 -12.316 1.00 94.94 95 ILE A CA 1
ATOM 774 C C . ILE A 1 95 ? 16.723 2.005 -12.679 1.00 94.94 95 ILE A C 1
ATOM 776 O O . ILE A 1 95 ? 15.626 1.959 -13.244 1.00 94.94 95 ILE A O 1
ATOM 780 N N . PRO A 1 96 ? 17.382 0.890 -12.318 1.00 95.12 96 PRO A N 1
ATOM 781 C CA . PRO A 1 96 ? 16.913 -0.438 -12.687 1.00 95.12 96 PRO A CA 1
ATOM 782 C C . PRO A 1 96 ? 15.589 -0.760 -11.994 1.00 95.12 96 PRO A C 1
ATOM 784 O O . PRO A 1 96 ? 15.346 -0.346 -10.854 1.00 95.12 96 PRO A O 1
ATOM 787 N N . ALA A 1 97 ? 14.734 -1.539 -12.659 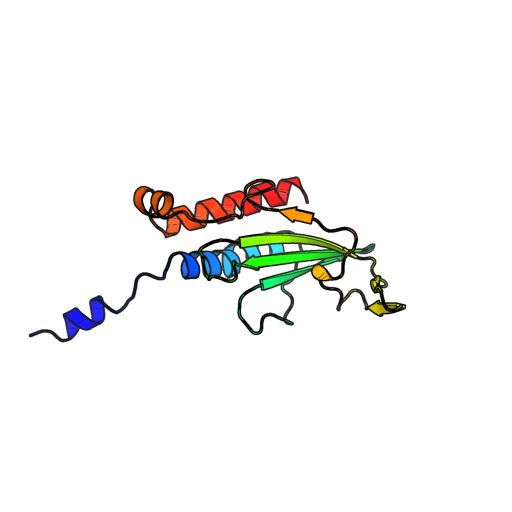1.00 94.38 97 ALA A N 1
ATOM 788 C CA . ALA A 1 97 ? 13.358 -1.778 -12.227 1.00 94.38 97 ALA A CA 1
ATOM 789 C C . ALA A 1 97 ? 13.234 -2.350 -10.805 1.00 94.38 97 ALA A C 1
ATOM 791 O O . ALA A 1 97 ? 12.245 -2.087 -10.132 1.00 94.38 97 ALA A O 1
ATOM 792 N N . ASN A 1 98 ? 14.222 -3.103 -10.315 1.00 92.62 98 ASN A N 1
ATOM 793 C CA . ASN A 1 98 ? 14.256 -3.643 -8.949 1.00 92.62 98 ASN A CA 1
ATOM 794 C C . ASN A 1 98 ? 14.588 -2.601 -7.858 1.00 92.62 98 ASN A C 1
ATOM 796 O O . ASN A 1 98 ? 14.448 -2.904 -6.676 1.00 92.62 98 ASN A O 1
ATOM 800 N N . VAL A 1 99 ? 15.028 -1.397 -8.234 1.00 91.62 99 VAL A N 1
ATOM 801 C CA . VAL A 1 99 ? 15.378 -0.290 -7.323 1.00 91.62 99 VAL A CA 1
ATOM 802 C C . VAL A 1 99 ? 14.364 0.859 -7.400 1.00 91.62 99 VAL A C 1
ATOM 804 O O . VAL A 1 99 ? 14.259 1.650 -6.455 1.00 91.62 99 VAL A O 1
ATOM 807 N N . VAL A 1 100 ? 13.595 0.951 -8.492 1.00 92.38 100 VAL A N 1
ATOM 808 C CA . VAL A 1 100 ? 12.565 1.983 -8.686 1.00 92.38 100 VAL A CA 1
ATOM 809 C C . VAL A 1 100 ? 11.539 1.935 -7.556 1.00 92.38 100 VAL A C 1
ATOM 811 O O . VAL A 1 100 ? 10.836 0.943 -7.395 1.00 92.38 100 VAL A O 1
ATOM 814 N N . GLY A 1 101 ? 11.427 3.015 -6.784 1.00 89.19 101 GLY A N 1
ATOM 815 C CA . GLY A 1 101 ? 10.341 3.203 -5.820 1.00 89.19 101 GLY A CA 1
ATOM 816 C C . GLY A 1 101 ? 9.183 3.989 -6.432 1.00 89.19 101 GLY A C 1
ATOM 817 O O . GLY A 1 101 ? 9.387 4.745 -7.381 1.00 89.19 101 GLY A O 1
ATOM 818 N N . TYR A 1 102 ? 7.985 3.876 -5.849 1.00 88.50 102 TYR A N 1
ATOM 819 C CA . TYR A 1 102 ? 6.790 4.572 -6.354 1.00 88.50 102 TYR A CA 1
ATOM 820 C C . TYR A 1 102 ? 6.982 6.096 -6.482 1.00 88.50 102 TYR A C 1
ATOM 822 O O . TYR A 1 102 ? 6.429 6.713 -7.382 1.00 88.50 102 TYR A O 1
ATOM 830 N N . SER A 1 103 ? 7.790 6.704 -5.605 1.00 87.25 103 SER A N 1
ATOM 831 C CA . SER A 1 103 ? 8.056 8.148 -5.589 1.00 87.25 103 SER A CA 1
ATOM 832 C C . SER A 1 103 ? 8.871 8.647 -6.785 1.00 87.25 103 SER A C 1
ATOM 834 O O . SER A 1 103 ? 9.005 9.853 -6.955 1.00 87.25 103 SER A O 1
ATOM 836 N N . LEU A 1 104 ? 9.465 7.739 -7.564 1.00 89.69 104 LEU A N 1
ATOM 837 C CA . LEU A 1 104 ? 10.213 8.059 -8.782 1.00 89.69 104 LEU A CA 1
ATOM 838 C C . LEU A 1 104 ? 9.348 7.936 -10.045 1.00 89.69 104 LEU A C 1
ATOM 840 O O . LEU A 1 104 ? 9.819 8.246 -11.135 1.00 89.69 104 LEU A O 1
ATOM 844 N N . LEU A 1 105 ? 8.108 7.453 -9.922 1.00 90.12 105 LEU A N 1
ATOM 845 C CA . LEU A 1 105 ? 7.228 7.234 -11.063 1.00 90.12 105 LEU A CA 1
ATOM 846 C C . LEU A 1 105 ? 6.553 8.537 -11.492 1.00 90.12 105 LEU A C 1
ATOM 848 O O . LEU A 1 105 ? 5.944 9.229 -10.678 1.00 90.12 105 LEU A O 1
ATOM 852 N N . VAL A 1 106 ? 6.596 8.816 -12.796 1.00 83.81 106 VAL A N 1
ATOM 853 C CA . VAL A 1 106 ? 5.855 9.929 -13.413 1.00 83.81 106 VAL A CA 1
ATOM 854 C C . VAL A 1 106 ? 4.357 9.627 -13.426 1.00 83.81 106 VAL A C 1
ATOM 856 O O . VAL A 1 106 ? 3.544 10.463 -13.043 1.00 83.81 106 VAL A O 1
ATOM 859 N N . ILE A 1 107 ? 3.993 8.405 -13.827 1.00 86.62 107 ILE A N 1
ATOM 860 C CA . ILE A 1 107 ? 2.614 7.919 -13.811 1.00 86.62 107 ILE A CA 1
ATOM 861 C C . ILE A 1 107 ? 2.429 7.092 -12.540 1.00 86.62 107 ILE A C 1
ATOM 863 O O . ILE A 1 107 ? 2.903 5.959 -12.437 1.00 86.62 107 ILE A O 1
ATOM 867 N N . SER A 1 108 ? 1.758 7.679 -11.554 1.00 93.19 108 SER A N 1
ATOM 868 C CA . SER A 1 108 ? 1.420 7.025 -10.292 1.00 93.19 108 SER A CA 1
ATOM 869 C C . SER A 1 108 ? 0.030 7.432 -9.816 1.00 93.19 108 SER A C 1
ATOM 871 O O . SER A 1 108 ? -0.515 8.461 -10.214 1.00 93.19 108 SER A O 1
ATOM 873 N N . GLY A 1 109 ? -0.551 6.595 -8.963 1.00 93.38 109 GLY A N 1
ATOM 874 C CA . GLY A 1 109 ? -1.824 6.839 -8.311 1.00 93.38 109 GLY A CA 1
ATOM 875 C C . GLY A 1 109 ? -1.681 6.875 -6.795 1.00 93.38 109 GLY A C 1
ATOM 876 O O . GLY A 1 109 ? -0.783 6.268 -6.204 1.00 93.38 109 GLY A O 1
ATOM 877 N N . ARG A 1 110 ? -2.612 7.580 -6.152 1.00 94.81 110 ARG A N 1
ATOM 878 C CA . ARG A 1 110 ? -2.798 7.560 -4.703 1.00 94.81 110 ARG A CA 1
ATOM 879 C C . ARG A 1 110 ? -4.240 7.213 -4.387 1.00 94.81 110 ARG A C 1
ATOM 881 O O . ARG A 1 110 ? -5.164 7.888 -4.827 1.00 94.81 110 ARG A O 1
ATOM 888 N N . LEU A 1 111 ? -4.408 6.191 -3.567 1.00 96.06 111 LEU A N 1
ATOM 889 C CA . LEU A 1 111 ? -5.684 5.740 -3.061 1.00 96.06 111 LEU A CA 1
ATOM 890 C C . LEU A 1 111 ? -5.826 6.118 -1.584 1.00 96.06 111 LEU A C 1
ATOM 892 O O . LEU A 1 111 ? -5.004 5.760 -0.735 1.00 96.06 111 LEU A O 1
ATOM 896 N N . GLY A 1 112 ? -6.907 6.834 -1.300 1.00 96.00 112 GLY A N 1
ATOM 897 C CA . GLY A 1 112 ? -7.417 7.110 0.036 1.00 96.00 112 GLY A CA 1
ATOM 898 C C . GLY A 1 112 ? -8.869 6.647 0.170 1.00 96.00 112 GLY A C 1
ATOM 899 O O . GLY A 1 112 ? -9.452 6.045 -0.741 1.00 96.00 112 GLY A O 1
ATOM 900 N N . LYS A 1 113 ? -9.498 6.982 1.297 1.00 93.00 113 LYS A N 1
ATOM 901 C CA . LYS A 1 113 ? -10.933 6.765 1.516 1.00 93.00 113 LYS A CA 1
ATOM 902 C C . LYS A 1 113 ? -11.772 7.480 0.453 1.00 93.00 113 LYS A C 1
ATOM 904 O O . LYS A 1 113 ? -12.746 6.923 -0.049 1.00 93.00 113 LYS A O 1
ATOM 909 N N . ASN A 1 114 ? -11.345 8.670 0.052 1.00 90.44 114 ASN A N 1
ATOM 910 C CA . ASN A 1 114 ? -11.813 9.420 -1.114 1.00 90.44 114 ASN A CA 1
ATOM 911 C C . ASN A 1 114 ? -10.634 10.271 -1.650 1.00 90.44 114 ASN A C 1
ATOM 913 O O . ASN A 1 114 ? -9.559 10.221 -1.043 1.00 90.44 114 ASN A O 1
ATOM 917 N N . PRO A 1 115 ? -10.779 11.026 -2.759 1.00 81.75 115 PRO A N 1
ATOM 918 C CA . PRO A 1 115 ? -9.659 11.751 -3.374 1.00 81.75 115 PRO A CA 1
ATOM 919 C C . PRO A 1 115 ? -8.901 12.706 -2.439 1.00 81.75 115 PRO A C 1
ATOM 921 O O . PRO A 1 115 ? -7.730 12.989 -2.677 1.00 81.75 115 PRO A O 1
ATOM 924 N N . PHE A 1 116 ? -9.536 13.165 -1.357 1.00 84.75 116 PHE A N 1
ATOM 925 C CA . PHE A 1 116 ? -8.974 14.152 -0.432 1.00 84.75 116 PHE A CA 1
ATOM 926 C C . PHE A 1 116 ? -8.812 13.627 1.000 1.00 84.75 116 PHE A C 1
ATOM 928 O O . PHE A 1 116 ? -8.415 14.376 1.890 1.00 84.75 116 PHE A O 1
ATOM 935 N N . GLN A 1 117 ? -9.102 12.347 1.248 1.00 93.19 117 GLN A N 1
ATOM 936 C CA . GLN A 1 117 ? -9.141 11.789 2.596 1.00 93.19 117 GLN A CA 1
ATOM 937 C C . GLN A 1 117 ? -8.374 10.477 2.685 1.00 93.19 117 GLN A C 1
ATOM 939 O O . GLN A 1 117 ? -8.595 9.541 1.918 1.00 93.19 117 GLN A O 1
ATOM 944 N N . TRP A 1 118 ? -7.510 10.395 3.691 1.00 96.25 118 TRP A N 1
ATOM 945 C CA . TRP A 1 118 ? -6.763 9.194 4.035 1.00 96.25 118 TRP A CA 1
ATOM 946 C C . TRP A 1 118 ? -7.708 8.116 4.576 1.00 96.25 118 TRP A C 1
ATOM 948 O O . TRP A 1 118 ? -8.786 8.413 5.101 1.00 96.25 118 TRP A O 1
ATOM 958 N N . PHE A 1 119 ? -7.310 6.853 4.467 1.00 97.00 119 PHE A N 1
ATOM 959 C CA . PHE A 1 119 ? -7.928 5.811 5.283 1.00 97.00 119 PHE A CA 1
ATOM 960 C C . PHE A 1 119 ? -7.592 6.072 6.741 1.00 97.00 119 PHE A C 1
ATOM 962 O O . PHE A 1 119 ? -6.495 6.551 7.035 1.00 97.00 119 PHE A O 1
ATOM 969 N N . GLY A 1 120 ? -8.497 5.747 7.659 1.00 94.81 120 GLY A N 1
ATOM 970 C CA . 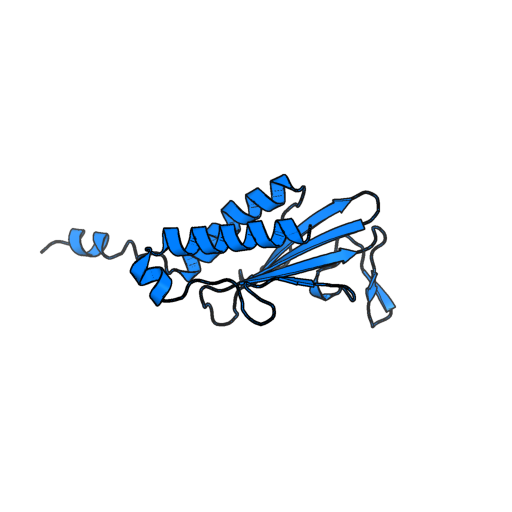GLY A 1 120 ? -8.171 5.913 9.065 1.00 94.81 120 GLY A CA 1
ATOM 971 C C . GLY A 1 120 ? -9.328 5.815 10.036 1.00 94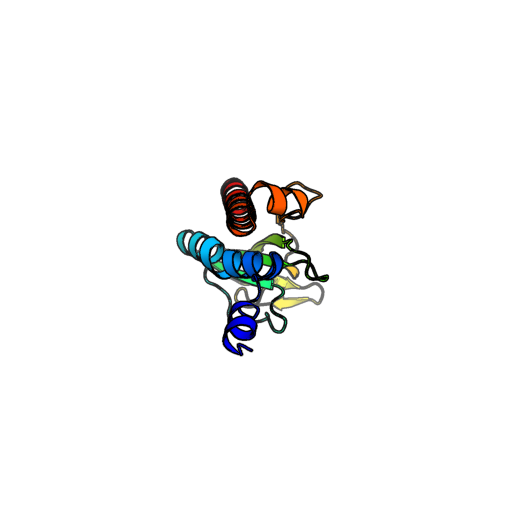.81 120 GLY A C 1
ATOM 972 O O . GLY A 1 120 ? -10.505 5.912 9.686 1.00 94.81 120 GLY A O 1
ATOM 973 N N . VAL A 1 121 ? -8.958 5.634 11.298 1.00 93.94 121 VAL A N 1
ATOM 974 C CA . VAL A 1 121 ? -9.896 5.432 12.398 1.00 93.94 121 VAL A CA 1
ATOM 975 C C . VAL A 1 121 ? -10.084 6.743 13.153 1.00 93.94 121 VAL A C 1
ATOM 977 O O . VAL A 1 121 ? -9.156 7.261 13.771 1.00 93.94 121 VAL A O 1
ATOM 980 N N . SER A 1 122 ? -11.295 7.302 13.109 1.00 91.62 122 SER A N 1
ATOM 981 C CA . SER A 1 122 ? -11.641 8.457 13.941 1.00 91.62 122 SER A CA 1
ATOM 982 C C . SER A 1 122 ? -11.912 8.024 15.385 1.00 91.62 122 SER A C 1
ATOM 984 O O . SER A 1 122 ? -12.352 6.900 15.628 1.00 91.62 122 SER A O 1
ATOM 986 N N . LYS A 1 123 ? -11.721 8.936 16.350 1.00 88.56 123 LYS A N 1
ATOM 987 C CA . LYS A 1 123 ? -12.050 8.681 17.766 1.00 88.56 123 LYS A CA 1
ATOM 988 C C . LYS A 1 123 ? -13.500 8.229 17.947 1.00 88.56 123 LYS A C 1
ATOM 990 O O . LYS A 1 123 ? -13.760 7.300 18.698 1.00 88.56 123 LYS A O 1
ATOM 995 N N . LEU A 1 124 ? -14.421 8.859 17.217 1.00 91.00 124 LEU A N 1
ATOM 996 C CA . LEU A 1 124 ? -15.843 8.527 17.257 1.00 91.00 124 LEU A CA 1
ATOM 997 C C . LEU A 1 124 ? -16.098 7.092 16.772 1.00 91.00 124 LEU A C 1
ATOM 999 O O . LEU A 1 124 ? -16.823 6.340 17.412 1.00 91.00 124 LEU A O 1
ATOM 1003 N N . LYS A 1 125 ? -15.454 6.692 15.668 1.00 90.19 125 LYS A N 1
ATOM 1004 C CA . LYS A 1 125 ? -15.571 5.335 15.123 1.00 90.19 125 LYS A CA 1
ATOM 1005 C C . LYS A 1 125 ? -15.017 4.291 16.096 1.00 90.19 125 LYS A C 1
ATOM 1007 O O . LYS A 1 125 ? -15.669 3.276 16.315 1.00 90.19 125 LYS A O 1
ATOM 1012 N N . SER A 1 126 ? -13.857 4.567 16.696 1.00 90.56 126 SER A N 1
ATOM 1013 C CA . SER A 1 126 ? -13.277 3.736 17.762 1.00 90.56 126 SER A CA 1
ATOM 1014 C C . SER A 1 126 ? -14.224 3.584 18.946 1.00 90.56 126 SER A C 1
ATOM 1016 O O . SER A 1 126 ? -14.453 2.472 19.400 1.00 90.56 126 SER A O 1
ATOM 1018 N N . TYR A 1 127 ? -14.810 4.689 19.413 1.00 89.62 127 TYR A N 1
ATOM 1019 C CA . TYR A 1 127 ? -15.702 4.694 20.570 1.00 89.62 127 TYR A CA 1
ATOM 1020 C C . TYR A 1 127 ? -16.943 3.815 20.361 1.00 89.62 127 TYR A C 1
ATOM 1022 O O . TYR A 1 127 ? -17.306 3.055 21.251 1.00 89.62 127 TYR A O 1
ATOM 1030 N N . PHE A 1 128 ? -17.571 3.881 19.183 1.00 92.56 128 PHE A N 1
ATOM 1031 C CA . PHE A 1 128 ? -18.794 3.119 18.913 1.00 92.56 128 PHE A CA 1
ATOM 1032 C C . PHE A 1 128 ? -18.559 1.656 18.523 1.00 92.56 128 PHE A C 1
ATOM 1034 O O . PHE A 1 128 ? -19.395 0.814 18.833 1.00 92.56 128 PHE A O 1
ATOM 1041 N N . LEU A 1 129 ? -17.468 1.344 17.816 1.00 91.12 129 LEU A N 1
ATOM 1042 C CA . LEU A 1 129 ? -17.227 -0.006 17.280 1.00 91.12 129 LEU A CA 1
ATOM 1043 C C . LEU A 1 129 ? -16.213 -0.819 18.093 1.00 91.12 129 LEU A C 1
ATOM 1045 O O . LEU A 1 129 ? -16.136 -2.035 17.934 1.00 91.12 129 LEU A O 1
ATOM 1049 N N . GLY A 1 130 ? -15.411 -0.160 18.926 1.00 93.19 130 GLY A N 1
ATOM 1050 C CA . GLY A 1 130 ? -14.184 -0.717 19.482 1.00 93.19 130 GLY A CA 1
ATOM 1051 C C . GLY A 1 130 ? -13.021 -0.674 18.484 1.00 93.19 130 GLY A C 1
ATOM 1052 O O . GLY A 1 130 ? -13.193 -0.815 17.269 1.00 93.19 130 GLY A O 1
ATOM 1053 N N . ASP A 1 131 ? -11.806 -0.502 19.007 1.00 93.81 131 ASP A N 1
ATOM 1054 C CA . ASP A 1 131 ? -10.600 -0.238 18.213 1.00 93.81 131 ASP A CA 1
ATOM 1055 C C . ASP A 1 131 ? -10.316 -1.312 17.153 1.00 93.81 131 ASP A C 1
ATOM 1057 O O . ASP A 1 131 ? -10.047 -0.989 15.996 1.00 93.81 131 ASP A O 1
ATOM 1061 N N . ASN A 1 132 ? -10.421 -2.595 17.516 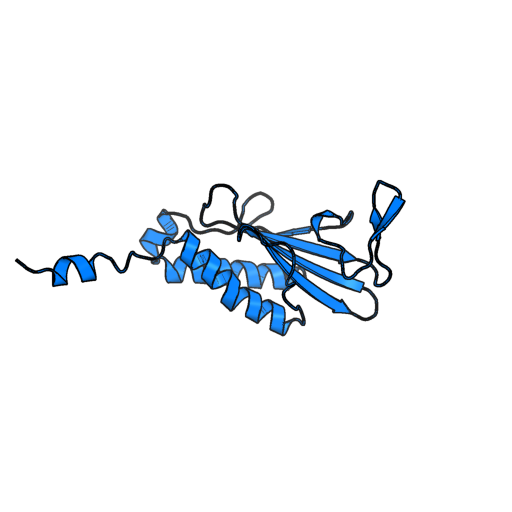1.00 93.88 132 ASN A N 1
ATOM 1062 C CA . ASN A 1 132 ? -10.134 -3.704 16.600 1.00 93.88 132 ASN A CA 1
ATOM 1063 C C . ASN A 1 132 ? -11.101 -3.741 15.407 1.00 93.88 132 ASN A C 1
ATOM 1065 O O . ASN A 1 132 ? -10.666 -3.878 14.265 1.00 93.88 132 ASN A O 1
ATOM 1069 N N . VAL A 1 133 ? -12.402 -3.570 15.655 1.00 95.06 133 VAL A N 1
ATOM 1070 C CA . VAL A 1 133 ? -13.437 -3.578 14.606 1.00 95.06 133 VAL A CA 1
ATOM 1071 C C . VAL A 1 133 ? -13.318 -2.330 13.727 1.00 95.06 133 VAL A C 1
ATOM 1073 O O . VAL A 1 133 ? -13.462 -2.386 12.500 1.00 95.06 133 VAL A O 1
ATOM 1076 N N . ALA A 1 134 ? -13.005 -1.183 14.333 1.00 95.12 134 ALA A N 1
ATOM 1077 C CA . ALA A 1 134 ? -12.790 0.057 13.604 1.00 95.12 134 ALA A CA 1
ATOM 1078 C C . ALA A 1 134 ? -11.575 -0.027 12.662 1.00 95.12 134 ALA A C 1
ATOM 1080 O O . ALA A 1 134 ? -11.667 0.442 11.525 1.00 95.12 134 ALA A O 1
ATOM 1081 N N . VAL A 1 135 ? -10.479 -0.650 13.110 1.00 96.00 135 VAL A N 1
ATOM 1082 C CA . VAL A 1 135 ? -9.273 -0.915 12.308 1.00 96.00 135 VAL A CA 1
ATOM 1083 C C . VAL A 1 135 ? -9.554 -1.913 11.186 1.00 96.00 135 VAL A C 1
ATOM 1085 O O . VAL A 1 135 ? -9.286 -1.606 10.025 1.00 96.00 135 VAL A O 1
ATOM 1088 N N . ASP A 1 136 ? -10.134 -3.070 11.508 1.00 96.56 136 ASP A N 1
ATOM 1089 C CA . ASP A 1 136 ? -10.444 -4.130 10.540 1.00 96.56 136 ASP A CA 1
ATOM 1090 C C . ASP A 1 136 ? -11.339 -3.616 9.401 1.00 96.56 136 ASP A C 1
ATOM 1092 O O . ASP A 1 136 ? -11.063 -3.837 8.222 1.00 96.56 136 ASP A O 1
ATOM 1096 N N . SER A 1 137 ? -12.360 -2.823 9.734 1.00 96.38 137 SER A N 1
ATOM 1097 C CA . SER A 1 137 ? -13.238 -2.223 8.724 1.00 96.38 137 SER A CA 1
ATOM 1098 C C . SER A 1 137 ? -12.537 -1.204 7.814 1.00 96.38 137 SER A C 1
ATOM 1100 O O . SER A 1 137 ? -12.879 -1.126 6.635 1.00 96.38 137 SER A O 1
ATOM 1102 N N . GLU A 1 138 ? -11.556 -0.432 8.304 1.00 96.44 138 GLU A N 1
ATOM 1103 C CA . GLU A 1 138 ? -10.769 0.467 7.438 1.00 96.44 138 GLU A CA 1
ATOM 1104 C C . GLU A 1 138 ? -9.818 -0.313 6.521 1.00 96.44 138 GLU A C 1
ATOM 1106 O O . GLU A 1 138 ? -9.665 0.045 5.353 1.00 96.44 138 GLU A O 1
ATOM 1111 N N . ILE A 1 139 ? -9.219 -1.403 7.007 1.00 97.25 139 ILE A N 1
ATOM 1112 C CA . ILE A 1 139 ? -8.348 -2.261 6.195 1.00 97.25 139 ILE A CA 1
ATOM 1113 C C . ILE A 1 139 ? -9.154 -2.946 5.086 1.00 97.25 139 ILE A C 1
ATOM 1115 O O . ILE A 1 139 ? -8.765 -2.885 3.920 1.00 97.25 139 ILE A O 1
ATOM 1119 N N . LYS A 1 140 ? -10.318 -3.520 5.413 1.00 97.62 140 LYS A N 1
ATOM 1120 C CA . LYS A 1 140 ? -11.232 -4.119 4.425 1.00 97.62 140 LYS A CA 1
ATOM 1121 C C . LYS A 1 140 ? -11.705 -3.105 3.389 1.00 97.62 140 LYS A C 1
ATOM 1123 O O . LYS A 1 140 ? -11.765 -3.417 2.203 1.00 97.62 140 LYS A O 1
ATOM 1128 N N . LEU A 1 141 ? -12.000 -1.874 3.811 1.00 97.00 141 LEU A N 1
ATOM 1129 C CA . LEU A 1 141 ? -12.342 -0.793 2.887 1.00 97.00 141 LEU A CA 1
ATOM 1130 C C . LEU A 1 141 ? -11.188 -0.493 1.920 1.00 97.00 141 LEU A C 1
ATOM 1132 O O . LEU A 1 141 ? -11.426 -0.325 0.723 1.00 97.00 141 LEU A O 1
ATOM 1136 N N . ALA A 1 142 ? -9.952 -0.446 2.420 1.00 97.12 142 ALA A N 1
ATOM 1137 C CA . ALA A 1 142 ? -8.772 -0.234 1.592 1.00 97.12 142 ALA A CA 1
ATOM 1138 C C . ALA A 1 142 ? -8.551 -1.381 0.594 1.00 97.12 142 ALA A C 1
ATOM 1140 O O . ALA A 1 142 ? -8.323 -1.108 -0.581 1.00 97.12 142 ALA A O 1
ATOM 1141 N N . MET A 1 143 ? -8.702 -2.643 1.016 1.00 97.56 143 MET A N 1
ATOM 1142 C CA . MET A 1 143 ? -8.641 -3.816 0.128 1.00 97.56 143 MET A CA 1
ATOM 1143 C C . MET A 1 143 ? -9.698 -3.752 -0.974 1.00 97.56 143 MET A C 1
ATOM 1145 O O . MET A 1 143 ? -9.373 -3.899 -2.149 1.00 97.56 143 MET A O 1
ATOM 1149 N N . ASN A 1 144 ? -10.952 -3.474 -0.610 1.00 97.06 144 ASN A N 1
ATOM 1150 C CA . ASN A 1 144 ? -12.059 -3.394 -1.561 1.00 97.06 144 ASN A CA 1
ATOM 1151 C C . ASN A 1 144 ? -11.840 -2.298 -2.605 1.00 97.06 144 ASN A C 1
ATOM 1153 O O . ASN A 1 144 ? -12.106 -2.513 -3.782 1.00 97.06 144 ASN A O 1
ATOM 1157 N N . LYS A 1 145 ? -11.335 -1.134 -2.188 1.00 96.44 145 LYS A N 1
ATOM 1158 C CA . LYS A 1 145 ? -11.000 -0.048 -3.114 1.00 96.44 145 LYS A CA 1
ATOM 1159 C C . LYS A 1 145 ? -9.783 -0.373 -3.972 1.00 96.44 145 LYS A C 1
ATOM 1161 O O . LYS A 1 145 ? -9.798 -0.069 -5.156 1.00 96.44 145 LYS A O 1
ATOM 1166 N N . PHE A 1 146 ? -8.756 -0.998 -3.401 1.00 96.12 146 PHE A N 1
ATOM 1167 C CA . PHE A 1 146 ? -7.580 -1.412 -4.161 1.00 96.12 146 PHE A CA 1
ATOM 1168 C C . PHE A 1 146 ? -7.953 -2.431 -5.244 1.00 96.12 146 PHE A C 1
ATOM 1170 O O . PHE A 1 146 ? -7.527 -2.302 -6.379 1.00 96.12 146 PHE A O 1
ATOM 1177 N N . ARG A 1 147 ? -8.848 -3.375 -4.939 1.00 95.06 147 ARG A N 1
ATOM 1178 C CA . ARG A 1 147 ? -9.375 -4.344 -5.911 1.00 95.06 147 ARG A CA 1
ATOM 1179 C C . ARG A 1 147 ? -10.078 -3.708 -7.118 1.00 95.06 147 ARG A C 1
ATOM 1181 O O . ARG A 1 147 ? -10.208 -4.357 -8.141 1.00 95.06 147 ARG A O 1
ATOM 1188 N N . GLN A 1 148 ? -10.592 -2.485 -6.993 1.00 92.69 148 GLN A N 1
ATOM 1189 C CA . GLN A 1 148 ? -11.298 -1.801 -8.086 1.00 92.69 148 GLN A CA 1
ATOM 1190 C C . GLN A 1 148 ? -10.355 -1.110 -9.077 1.00 92.69 148 GLN A C 1
ATOM 1192 O O . GLN A 1 148 ? -10.804 -0.702 -10.144 1.00 92.69 148 GLN A O 1
ATOM 1197 N N . ILE A 1 149 ? -9.090 -0.918 -8.701 1.00 88.88 149 ILE A N 1
ATOM 1198 C CA . ILE A 1 149 ? -8.076 -0.211 -9.500 1.00 88.88 149 ILE A CA 1
ATOM 1199 C C . ILE A 1 149 ? -6.950 -1.134 -9.983 1.00 88.88 149 ILE A C 1
ATOM 1201 O O . ILE A 1 149 ? -6.074 -0.685 -10.717 1.00 88.88 149 ILE A O 1
ATOM 1205 N N . GLU A 1 150 ? -6.972 -2.381 -9.521 1.00 76.19 150 GLU A N 1
ATOM 1206 C CA . GLU A 1 150 ? -6.071 -3.476 -9.874 1.00 76.19 150 GLU A CA 1
ATOM 1207 C C . GLU A 1 150 ? -6.698 -4.327 -10.980 1.00 76.19 150 GLU A C 1
ATOM 1209 O O . GLU A 1 150 ? -5.993 -4.599 -11.977 1.00 76.19 150 GLU A O 1
#

Secondary structure (DSSP, 8-state):
--THHHHHTTS----HHHHHHHHIIIIIHHHHHHTT-EE-SSS-TTS-EEEEEEE-SS-EEEEEEEE-TT--SEEEEEEEEE-TT-EE-TTS-EE-TTT--GGG-SSEEEE-SBTTB-EE--HHHHHHH-HHHHHHHHHHHHHHHHTTT-

Sequence (150 aa):
MNDKTKKIKKESEKSVTKLLREGIKTQFTDYLATLGFKREKAKDSNGMSYSFRRILHNRHDLVAVQFDKHHWPQFVINFGSCPPEGIVDAYGRNIPANVVGYSLLVISGRLGKNPFQWFGVSKLKSYFLGDNVAVDSEIKLAMNKFRQIE